Protein AF-A0A7S1HT86-F1 (afdb_monomer)

Radius of gyration: 17.84 Å; Cα contacts (8 Å, |Δi|>4): 226; chains: 1; bounding box: 46×30×59 Å

Secondary structure (DSSP, 8-state):
-HHHHHHHHT-TT----SS--TT-HHHHH-TT--BSEEEEES---SS--HHHHHHHHHHHHHHHGGGBPSSSS-EEEEEEEHHHHHHTTHHHHHHTTTEEEEEEEEPPHHHHPPPPSS--------SS-------TTS--PPEEEEEEEE-HHHHHHHHHHTTS---

pLDDT: mean 79.7, std 20.83, range [29.66, 97.69]

InterPro domains:
  IPR019446 25S rRNA (uridine-N(3))-methyltransferase BMT5-like [PF10354] (2-105)

Structure (mmCIF, N/CA/C/O backbone):
data_AF-A0A7S1HT86-F1
#
_entry.id   AF-A0A7S1HT86-F1
#
loop_
_atom_site.group_PDB
_atom_site.id
_atom_site.type_symbol
_atom_site.label_atom_id
_atom_site.label_alt_id
_atom_site.label_comp_id
_atom_site.label_asym_id
_atom_site.label_entity_id
_atom_site.label_seq_id
_atom_site.pdbx_PDB_ins_code
_atom_site.Cartn_x
_atom_site.Cartn_y
_atom_site.Cartn_z
_atom_site.occupancy
_atom_site.B_iso_or_equiv
_atom_site.auth_seq_id
_atom_site.auth_comp_id
_atom_site.auth_asym_id
_atom_site.auth_atom_id
_atom_site.pdbx_PDB_model_num
ATOM 1 N N . MET A 1 1 ? 11.639 0.228 19.599 1.00 56.59 1 MET A N 1
ATOM 2 C CA . MET A 1 1 ? 10.326 0.099 18.931 1.00 56.59 1 MET A CA 1
ATOM 3 C C . MET A 1 1 ? 9.201 0.200 19.956 1.00 56.59 1 MET A C 1
ATOM 5 O O . MET A 1 1 ? 8.261 0.937 19.702 1.00 56.59 1 MET A O 1
ATOM 9 N N . GLU A 1 2 ? 9.360 -0.415 21.133 1.00 63.16 2 GLU A N 1
ATOM 10 C CA . GLU A 1 2 ? 8.394 -0.391 22.250 1.00 63.16 2 GLU A CA 1
ATOM 11 C C . GLU A 1 2 ? 7.860 1.001 22.612 1.00 63.16 2 GLU A C 1
ATOM 13 O O . GLU A 1 2 ? 6.653 1.171 22.661 1.00 63.16 2 GLU A O 1
ATOM 18 N N . ALA A 1 3 ? 8.708 2.030 22.729 1.00 77.00 3 ALA A N 1
ATOM 19 C CA . ALA A 1 3 ? 8.241 3.368 23.124 1.00 77.00 3 ALA A CA 1
ATOM 20 C C . ALA A 1 3 ? 7.172 3.992 22.198 1.00 77.00 3 ALA A C 1
ATOM 22 O O . ALA A 1 3 ? 6.286 4.680 22.690 1.00 77.00 3 ALA A O 1
ATOM 23 N N . ASN A 1 4 ? 7.226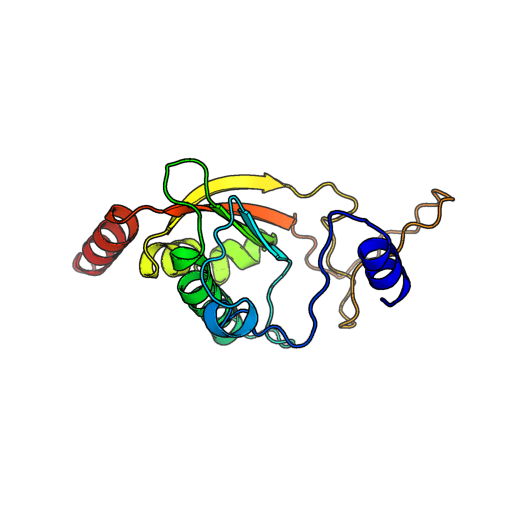 3.754 20.879 1.00 79.38 4 ASN A N 1
ATOM 24 C CA . ASN A 1 4 ? 6.220 4.301 19.954 1.00 79.38 4 ASN A CA 1
ATOM 25 C C . ASN A 1 4 ? 4.898 3.539 20.073 1.00 79.38 4 ASN A C 1
ATOM 27 O O . ASN A 1 4 ? 3.830 4.135 20.007 1.00 79.38 4 ASN A O 1
ATOM 31 N N . VAL A 1 5 ? 4.983 2.219 20.253 1.00 83.44 5 VAL A N 1
ATOM 32 C CA . VAL A 1 5 ? 3.812 1.362 20.448 1.00 83.44 5 VAL A CA 1
ATOM 33 C C . VAL A 1 5 ? 3.128 1.713 21.765 1.00 83.44 5 VAL A C 1
ATOM 35 O O . VAL A 1 5 ? 1.928 1.953 21.762 1.00 83.44 5 VAL A O 1
ATOM 38 N N . SER A 1 6 ? 3.888 1.847 22.855 1.00 86.94 6 SER A N 1
ATOM 39 C CA . SER A 1 6 ? 3.363 2.276 24.154 1.00 86.94 6 SER A CA 1
ATOM 40 C C . SER A 1 6 ? 2.742 3.670 24.089 1.00 86.94 6 SER A C 1
ATOM 42 O O . SER A 1 6 ? 1.662 3.874 24.630 1.00 86.94 6 SER A O 1
ATOM 44 N N . PHE A 1 7 ? 3.372 4.612 23.379 1.00 91.38 7 PHE A N 1
ATOM 45 C CA . PHE A 1 7 ? 2.799 5.940 23.157 1.00 91.38 7 PHE A CA 1
ATOM 46 C C . PHE A 1 7 ? 1.448 5.873 22.430 1.00 91.38 7 PHE A C 1
ATOM 48 O O . PHE A 1 7 ? 0.500 6.526 22.858 1.00 91.38 7 PHE A O 1
ATOM 55 N N . LEU A 1 8 ? 1.342 5.072 21.361 1.00 89.50 8 LEU A N 1
ATOM 56 C CA . LEU A 1 8 ? 0.089 4.891 20.621 1.00 89.50 8 LEU A CA 1
ATOM 57 C C . LEU A 1 8 ? -0.981 4.204 21.473 1.00 89.50 8 LEU A C 1
ATOM 59 O O . LEU A 1 8 ? -2.129 4.620 21.445 1.00 89.50 8 LEU A O 1
ATOM 63 N N . GLN A 1 9 ? -0.609 3.201 22.270 1.00 90.94 9 GLN A N 1
ATOM 64 C CA . GLN A 1 9 ? -1.526 2.512 23.185 1.00 90.94 9 GLN A CA 1
ATOM 65 C C . GLN A 1 9 ? -2.097 3.433 24.272 1.00 90.94 9 GLN A C 1
ATOM 67 O O . GLN A 1 9 ? -3.155 3.144 24.819 1.00 90.94 9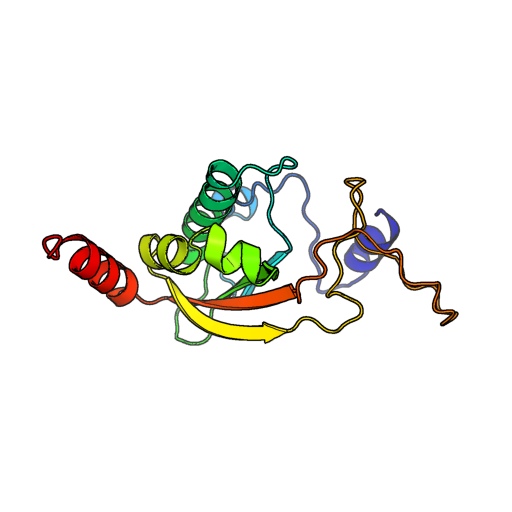 GLN A O 1
ATOM 72 N N . GLN A 1 10 ? -1.414 4.537 24.581 1.00 93.06 10 GLN A N 1
ATOM 73 C CA . GLN A 1 10 ? -1.893 5.557 25.514 1.00 93.06 10 GLN A CA 1
ATOM 74 C C . GLN A 1 10 ? -2.830 6.584 24.859 1.00 93.06 10 GLN A C 1
ATOM 76 O O . GLN A 1 10 ? -3.441 7.373 25.576 1.00 93.06 10 GLN A O 1
ATOM 81 N N . GLN A 1 11 ? -2.957 6.603 23.526 1.00 94.38 11 GLN A N 1
ATOM 82 C CA . GLN A 1 11 ? -3.863 7.524 22.837 1.00 94.38 11 GLN A CA 1
ATOM 83 C C . GLN A 1 11 ? -5.290 6.949 22.822 1.00 94.38 11 GLN A C 1
ATOM 85 O O . GLN A 1 11 ? -5.498 5.892 22.226 1.00 94.38 11 GLN A O 1
ATOM 90 N N . PRO A 1 12 ? -6.303 7.643 23.380 1.00 91.25 12 PRO A N 1
ATOM 91 C CA . PRO A 1 12 ? -7.671 7.116 23.476 1.00 91.25 12 PRO A CA 1
ATOM 92 C C . PRO A 1 12 ? -8.323 6.786 22.126 1.00 91.25 12 PRO A C 1
ATOM 94 O O . PRO A 1 12 ? -9.231 5.965 22.053 1.00 91.25 12 PRO A O 1
ATOM 97 N N . GLN A 1 13 ? -7.873 7.445 21.057 1.00 92.31 13 GLN A N 1
ATOM 98 C CA . GLN A 1 13 ? -8.408 7.297 19.702 1.00 92.31 13 GLN A CA 1
ATOM 99 C C . GLN A 1 13 ? -7.623 6.290 18.847 1.00 92.31 13 GLN A C 1
ATOM 101 O O . GLN A 1 13 ? -7.997 6.045 17.702 1.00 92.31 13 GLN A O 1
ATOM 106 N N . ALA A 1 14 ? -6.533 5.714 19.365 1.00 92.19 14 ALA A N 1
ATOM 107 C CA . ALA A 1 14 ? -5.704 4.779 18.617 1.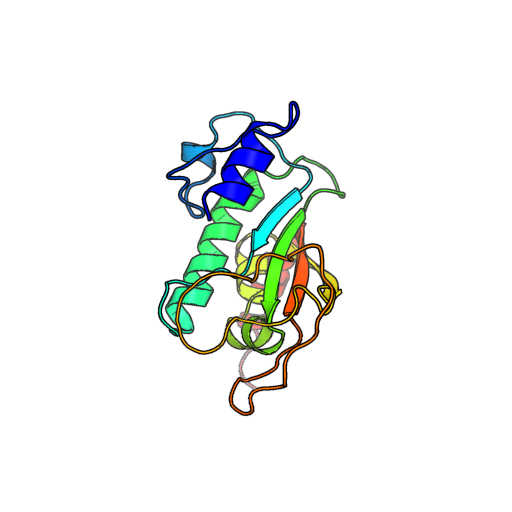00 92.19 14 ALA A CA 1
ATOM 108 C C . ALA A 1 14 ? -5.968 3.336 19.053 1.00 92.19 14 A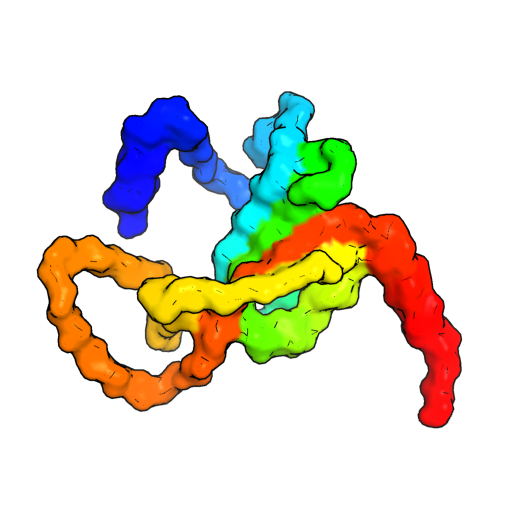LA A C 1
ATOM 110 O O . ALA A 1 14 ? -5.935 3.000 20.234 1.00 92.19 14 ALA A O 1
ATOM 111 N N . GLN A 1 15 ? -6.152 2.451 18.075 1.00 90.75 15 GLN A N 1
ATOM 112 C CA . GLN A 1 15 ? -6.169 1.011 18.305 1.00 90.75 15 GLN A CA 1
ATOM 113 C C . GLN A 1 15 ? -4.902 0.390 17.718 1.00 90.75 15 GLN A C 1
ATOM 115 O O . GLN A 1 15 ? -4.683 0.427 16.508 1.00 90.75 15 GLN A O 1
ATOM 120 N N . VAL A 1 16 ? -4.080 -0.224 18.570 1.00 91.44 16 VAL A N 1
ATOM 121 C CA . VAL A 1 16 ? -2.897 -0.970 18.127 1.00 91.44 16 VAL A CA 1
ATOM 122 C C . VAL A 1 16 ? -3.248 -2.447 17.988 1.00 91.44 16 VAL A C 1
ATOM 124 O O . VAL A 1 16 ? -3.731 -3.070 18.930 1.00 91.44 16 VAL A O 1
ATOM 127 N N . ARG A 1 17 ? -2.976 -3.017 16.810 1.00 90.44 17 ARG A N 1
ATOM 128 C CA . ARG A 1 17 ? -3.108 -4.452 16.532 1.00 90.44 17 ARG A CA 1
ATOM 129 C C . ARG A 1 17 ? -1.759 -5.031 16.112 1.00 90.44 17 ARG A C 1
ATOM 131 O O . ARG A 1 17 ? -0.979 -4.371 15.430 1.00 90.44 17 ARG A O 1
ATOM 138 N N . HIS A 1 18 ? -1.502 -6.276 16.500 1.00 91.44 18 HIS A N 1
ATOM 139 C CA . HIS A 1 18 ? -0.295 -7.023 16.141 1.00 91.44 18 HIS A CA 1
ATOM 140 C C . HIS A 1 18 ? -0.651 -8.238 15.280 1.00 91.44 18 HIS A C 1
ATOM 142 O O . HIS A 1 18 ? -1.804 -8.657 15.247 1.00 91.44 18 HIS A O 1
ATOM 148 N N . GLY A 1 19 ? 0.335 -8.788 14.562 1.00 90.44 19 GLY A N 1
ATOM 149 C CA . GLY A 1 19 ? 0.118 -9.953 13.693 1.00 90.44 19 GLY A CA 1
ATOM 150 C C . GLY A 1 19 ? -0.793 -9.677 12.491 1.00 90.44 19 GLY A C 1
ATOM 151 O O . GLY A 1 19 ? -1.363 -10.605 11.927 1.00 90.44 19 GLY A O 1
ATOM 152 N N . VAL A 1 20 ? -0.950 -8.409 12.099 1.00 91.81 20 VAL A N 1
ATOM 153 C CA . VAL A 1 20 ? -1.786 -8.017 10.961 1.00 91.81 20 VAL A CA 1
ATOM 154 C C . VAL A 1 20 ? -1.064 -8.352 9.660 1.00 91.81 20 VAL A C 1
ATOM 156 O O . VAL A 1 20 ? -0.028 -7.766 9.346 1.00 91.81 20 VAL A O 1
ATOM 159 N N . ASN A 1 21 ? -1.630 -9.275 8.884 1.00 93.31 21 ASN A N 1
ATOM 160 C CA . ASN A 1 21 ? -1.161 -9.540 7.532 1.00 93.31 21 ASN A CA 1
ATOM 161 C C . ASN A 1 21 ? -1.711 -8.479 6.563 1.00 93.31 21 ASN A C 1
ATOM 163 O O . ASN A 1 21 ? -2.907 -8.447 6.276 1.00 93.31 21 ASN A O 1
ATOM 167 N N . ALA A 1 22 ? -0.825 -7.635 6.029 1.00 94.00 22 ALA A N 1
ATOM 168 C CA . ALA A 1 22 ? -1.175 -6.557 5.103 1.00 94.00 22 ALA A CA 1
ATOM 169 C C . ALA A 1 22 ? -1.786 -7.048 3.774 1.00 94.00 22 ALA A C 1
ATOM 171 O O . ALA A 1 22 ? -2.464 -6.284 3.097 1.00 94.00 22 ALA A O 1
ATOM 172 N N . THR A 1 23 ? -1.590 -8.316 3.401 1.00 95.44 23 THR A N 1
ATOM 173 C CA . THR A 1 23 ? -2.212 -8.907 2.203 1.00 95.44 23 THR A CA 1
ATOM 174 C C . THR A 1 23 ? -3.558 -9.579 2.490 1.00 95.44 23 THR A C 1
ATOM 176 O O . THR A 1 23 ? -4.180 -10.121 1.579 1.00 95.44 23 THR A O 1
ATOM 179 N N . GLN A 1 24 ? -4.015 -9.563 3.749 1.00 94.44 24 GLN A N 1
ATOM 180 C CA . GLN A 1 24 ? -5.257 -10.190 4.216 1.00 94.44 24 GLN A CA 1
ATOM 181 C C . GLN A 1 24 ? -5.964 -9.321 5.278 1.00 94.44 24 GLN A C 1
ATOM 183 O O . GLN A 1 24 ? -6.493 -9.821 6.273 1.00 94.44 24 GLN A O 1
ATOM 188 N N . LEU A 1 25 ? -5.989 -8.002 5.072 1.00 92.81 25 LEU A N 1
ATOM 189 C CA . LEU A 1 25 ? -6.551 -7.013 5.998 1.00 92.81 25 LEU A CA 1
ATOM 190 C C . LEU A 1 25 ? -8.002 -7.307 6.386 1.00 92.81 25 LEU A C 1
ATOM 192 O O . LEU A 1 25 ? -8.361 -7.126 7.544 1.00 92.81 25 LEU A O 1
ATOM 196 N N . GLY A 1 26 ? -8.829 -7.796 5.455 1.00 89.06 26 GLY A N 1
ATOM 197 C CA . GLY A 1 26 ? -10.228 -8.127 5.748 1.00 89.06 26 GLY A CA 1
ATOM 198 C C . GLY A 1 26 ? -10.370 -9.173 6.861 1.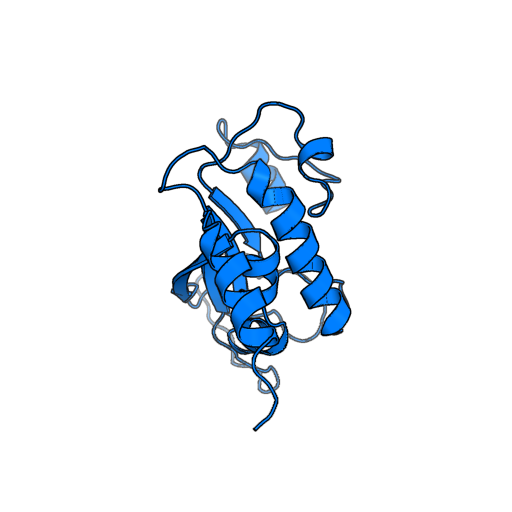00 89.06 26 GLY A C 1
ATOM 199 O O . GLY A 1 26 ? -11.203 -9.013 7.750 1.00 89.06 26 GLY A O 1
ATOM 200 N N . ALA A 1 27 ? -9.505 -10.193 6.861 1.00 87.19 27 ALA A N 1
ATOM 201 C CA . ALA A 1 27 ? -9.479 -11.219 7.902 1.00 87.19 27 ALA A CA 1
ATOM 202 C C . ALA A 1 27 ? -8.917 -10.683 9.231 1.00 87.19 27 ALA A C 1
ATOM 204 O O . ALA A 1 27 ? -9.385 -11.069 10.297 1.00 87.19 27 ALA A O 1
ATOM 205 N N . ALA A 1 28 ? -7.937 -9.775 9.174 1.00 85.50 28 ALA A N 1
ATOM 206 C CA . ALA A 1 28 ? -7.284 -9.221 10.362 1.00 85.50 28 ALA A CA 1
ATOM 207 C C . ALA A 1 28 ? -8.101 -8.124 11.076 1.00 85.50 28 ALA A C 1
ATOM 209 O O . ALA A 1 28 ? -7.979 -7.934 12.290 1.00 85.50 28 ALA A O 1
ATOM 210 N N . LEU A 1 29 ? -8.905 -7.363 10.329 1.00 85.94 29 LEU A N 1
ATOM 211 C CA . LEU A 1 29 ? -9.656 -6.220 10.853 1.00 85.94 29 LEU A CA 1
ATOM 212 C C . LEU A 1 29 ? -11.100 -6.580 11.217 1.00 85.94 29 LEU A C 1
ATOM 214 O O . LEU A 1 29 ? -11.618 -6.040 12.198 1.00 85.94 29 LEU A O 1
ATOM 218 N N . GLY A 1 30 ? -11.686 -7.551 10.510 1.00 74.75 30 GLY A N 1
ATOM 219 C CA . GLY A 1 30 ? -13.073 -7.977 10.671 1.00 74.75 30 GLY A CA 1
ATOM 220 C C . GLY A 1 30 ? -14.074 -7.030 9.981 1.00 74.75 30 GLY A C 1
ATOM 221 O O . GLY A 1 30 ? -13.782 -5.852 9.753 1.00 74.75 30 GLY A O 1
ATOM 222 N N . PRO A 1 31 ? -15.268 -7.521 9.605 1.00 68.69 31 PRO A N 1
ATOM 223 C CA . PRO A 1 31 ? -16.323 -6.680 9.039 1.00 68.69 31 PRO A CA 1
ATOM 224 C C . PRO A 1 31 ? -16.962 -5.755 10.102 1.00 68.69 31 PRO A C 1
ATOM 226 O O . PRO A 1 31 ? -16.989 -6.132 11.274 1.00 68.69 31 PRO A O 1
ATOM 229 N N . PRO A 1 32 ? -17.528 -4.579 9.735 1.00 61.56 32 PRO A N 1
ATOM 230 C CA . PRO A 1 32 ? -17.579 -3.924 8.425 1.00 61.56 32 PRO A CA 1
ATOM 231 C C . PRO A 1 32 ? -16.731 -2.635 8.397 1.00 61.56 32 PRO A C 1
ATOM 233 O O . PRO A 1 32 ? -17.216 -1.582 7.985 1.00 61.56 32 PRO A O 1
ATOM 236 N N . GLN A 1 33 ? -15.476 -2.682 8.852 1.00 80.75 33 GLN A N 1
ATOM 237 C CA . GLN A 1 33 ? -14.664 -1.463 8.919 1.00 80.75 33 GLN A CA 1
ATOM 238 C C . GLN A 1 33 ? -14.458 -0.850 7.526 1.00 80.75 33 GLN A C 1
ATOM 240 O O . GLN A 1 33 ? -14.255 -1.553 6.526 1.00 80.75 33 GLN A O 1
ATOM 245 N N . ARG A 1 34 ? -14.581 0.474 7.467 1.00 91.75 34 ARG A N 1
ATOM 246 C CA . ARG A 1 34 ? -14.290 1.294 6.297 1.00 91.75 34 ARG A CA 1
ATOM 247 C C . ARG A 1 34 ? -13.346 2.401 6.718 1.00 91.75 34 ARG A C 1
ATOM 249 O O . ARG A 1 34 ? -13.503 2.949 7.805 1.00 91.75 34 ARG A O 1
ATOM 256 N N . PHE A 1 35 ? -12.381 2.693 5.861 1.00 94.12 35 PHE A N 1
ATOM 257 C CA . PHE A 1 35 ? -11.340 3.670 6.139 1.00 94.12 35 PHE A CA 1
ATOM 258 C C . PHE A 1 35 ? -11.360 4.772 5.095 1.00 94.12 35 PHE A C 1
ATOM 260 O O . PHE A 1 35 ? -11.444 4.492 3.896 1.00 94.12 35 PHE A O 1
ATOM 267 N N . ASP A 1 36 ? -11.231 6.011 5.555 1.00 95.44 36 ASP A N 1
ATOM 268 C CA . ASP A 1 36 ? -10.951 7.145 4.679 1.00 95.44 36 ASP A CA 1
ATOM 269 C C . ASP A 1 36 ? -9.543 7.013 4.100 1.00 95.44 36 ASP A C 1
ATOM 271 O O . ASP A 1 36 ? -9.330 7.226 2.911 1.00 95.44 36 ASP A O 1
ATOM 275 N N . GLU A 1 37 ? -8.579 6.574 4.912 1.00 95.88 37 GLU A N 1
ATOM 276 C CA . GLU A 1 37 ? -7.209 6.365 4.457 1.00 95.88 37 GLU A CA 1
ATOM 277 C C . GLU A 1 37 ? -6.584 5.094 5.018 1.00 95.88 37 GLU A C 1
ATOM 279 O O . GLU A 1 37 ? -6.735 4.762 6.194 1.00 95.88 37 GLU A O 1
ATOM 284 N N . ILE A 1 38 ? -5.828 4.396 4.170 1.00 96.00 38 ILE A N 1
ATOM 285 C CA . ILE A 1 38 ? -5.045 3.218 4.551 1.00 96.00 38 ILE A CA 1
ATOM 286 C C . ILE A 1 38 ? -3.602 3.446 4.113 1.00 96.00 38 ILE A C 1
ATOM 288 O O . ILE A 1 38 ? -3.318 3.497 2.920 1.00 96.00 38 ILE A O 1
ATOM 292 N N . HIS A 1 39 ? -2.684 3.564 5.072 1.00 96.25 39 HIS A N 1
ATOM 293 C CA . HIS A 1 39 ? -1.276 3.880 4.817 1.00 96.25 39 HIS A CA 1
ATOM 294 C C . HIS A 1 39 ? -0.389 2.636 4.941 1.00 96.25 39 HIS A C 1
ATOM 296 O O . HIS A 1 39 ? -0.411 1.964 5.972 1.00 96.25 39 HIS A O 1
ATOM 302 N N . PHE A 1 40 ? 0.439 2.354 3.930 1.00 95.75 40 PHE A N 1
ATOM 303 C CA . PHE A 1 40 ? 1.479 1.322 3.985 1.00 95.75 40 PHE A CA 1
ATOM 304 C C . PHE A 1 40 ? 2.866 1.943 3.850 1.00 95.75 40 PHE A C 1
ATOM 306 O O . PHE A 1 40 ? 3.290 2.382 2.778 1.00 95.75 40 PHE A O 1
ATOM 313 N N . MET A 1 41 ? 3.572 1.995 4.976 1.00 92.06 41 MET A N 1
ATOM 314 C CA . MET A 1 41 ? 4.838 2.709 5.084 1.00 92.06 41 MET A CA 1
ATOM 315 C C . MET A 1 41 ? 6.014 1.808 4.707 1.00 92.06 41 MET A C 1
ATOM 317 O O . MET A 1 41 ? 6.283 0.827 5.398 1.00 92.06 41 MET A O 1
ATOM 321 N N . HIS A 1 42 ? 6.729 2.169 3.639 1.00 89.44 42 HIS A N 1
ATOM 322 C CA . HIS A 1 42 ? 7.969 1.527 3.180 1.00 89.44 42 HIS A CA 1
ATOM 323 C C . HIS A 1 42 ? 7.882 -0.005 3.067 1.00 89.44 42 HIS A C 1
ATOM 325 O O . HIS A 1 42 ? 8.699 -0.719 3.658 1.00 89.44 42 HIS A O 1
ATOM 331 N N . PRO A 1 43 ? 6.892 -0.530 2.324 1.00 91.81 43 PRO A N 1
ATOM 332 C CA . PRO A 1 43 ? 6.674 -1.964 2.227 1.00 91.81 43 PRO A CA 1
ATOM 333 C C . PRO A 1 43 ? 7.854 -2.668 1.562 1.00 91.81 43 PRO A C 1
ATOM 335 O O . PRO A 1 43 ? 8.305 -2.277 0.490 1.00 91.81 43 PRO A O 1
ATOM 338 N N . HIS A 1 44 ? 8.343 -3.740 2.179 1.00 88.19 44 HIS A N 1
ATOM 339 C CA . HIS A 1 44 ? 9.358 -4.604 1.587 1.00 88.19 44 HIS A CA 1
ATOM 340 C C . HIS A 1 44 ? 9.299 -6.010 2.185 1.00 88.19 44 HIS A C 1
ATOM 342 O O . HIS A 1 44 ? 8.915 -6.203 3.338 1.00 88.19 44 HIS A O 1
ATOM 348 N N . THR A 1 45 ? 9.794 -6.999 1.451 1.00 87.00 45 THR A N 1
ATOM 349 C CA . THR A 1 45 ? 9.877 -8.397 1.912 1.00 87.00 45 THR A CA 1
ATOM 350 C C . THR A 1 45 ? 11.102 -8.695 2.788 1.00 87.00 45 THR A C 1
ATOM 352 O O . THR A 1 45 ? 11.357 -9.842 3.141 1.00 87.00 45 THR A O 1
ATOM 355 N N . GLY A 1 46 ? 11.880 -7.668 3.149 1.00 80.75 46 GLY A N 1
ATOM 356 C CA . GLY A 1 46 ? 13.094 -7.790 3.967 1.00 80.75 46 GLY A CA 1
ATOM 357 C C . GLY A 1 46 ? 14.346 -8.148 3.164 1.00 80.75 46 GLY A C 1
ATOM 358 O O . GLY A 1 46 ? 15.447 -8.137 3.707 1.00 80.75 46 GLY A O 1
ATOM 359 N N . ARG A 1 47 ? 14.194 -8.418 1.863 1.00 79.25 47 ARG A N 1
ATOM 360 C CA . ARG A 1 47 ? 15.280 -8.537 0.885 1.00 79.25 47 ARG A CA 1
ATOM 361 C C . ARG A 1 47 ? 14.981 -7.611 -0.288 1.00 79.25 47 ARG A C 1
ATOM 363 O O . ARG A 1 47 ? 13.815 -7.347 -0.599 1.00 79.25 47 ARG A O 1
ATOM 370 N N . GLU A 1 48 ? 16.022 -7.103 -0.936 1.00 77.00 48 GLU A N 1
ATOM 371 C CA . GLU A 1 48 ? 15.844 -6.336 -2.165 1.00 77.00 48 GLU A CA 1
ATOM 372 C C . GLU A 1 48 ? 15.579 -7.297 -3.329 1.00 77.00 48 GLU A C 1
ATOM 374 O O . GLU A 1 48 ? 16.489 -7.781 -3.991 1.00 77.00 48 GLU A O 1
ATOM 379 N N . ASP A 1 49 ? 14.299 -7.612 -3.530 1.00 87.62 49 ASP A N 1
ATOM 380 C CA . ASP A 1 49 ? 13.790 -8.388 -4.657 1.00 87.62 49 ASP A CA 1
ATOM 381 C C . ASP A 1 49 ? 12.635 -7.606 -5.283 1.00 87.62 49 ASP A C 1
ATOM 383 O O . ASP A 1 49 ? 11.559 -7.454 -4.698 1.00 87.62 49 ASP A O 1
ATOM 387 N N . LEU A 1 50 ? 12.888 -7.082 -6.481 1.00 87.75 50 LEU A N 1
ATOM 388 C CA . LEU A 1 50 ? 11.962 -6.218 -7.203 1.00 87.75 50 LEU A CA 1
ATOM 389 C C . LEU A 1 50 ? 10.613 -6.900 -7.455 1.00 87.75 50 LEU A C 1
ATOM 391 O O . LEU A 1 50 ? 9.572 -6.275 -7.270 1.00 87.75 50 LEU A O 1
ATOM 395 N N . ARG A 1 51 ? 10.616 -8.188 -7.819 1.00 89.81 51 ARG A N 1
ATOM 396 C CA . ARG A 1 51 ? 9.382 -8.921 -8.130 1.00 89.81 51 ARG A CA 1
ATOM 397 C C . ARG A 1 51 ? 8.573 -9.178 -6.869 1.00 89.81 51 ARG A C 1
ATOM 399 O O . ARG A 1 51 ? 7.366 -8.960 -6.863 1.00 89.81 51 ARG A O 1
ATOM 406 N N . ARG A 1 52 ? 9.232 -9.605 -5.789 1.00 92.31 52 ARG A N 1
ATOM 407 C CA . ARG A 1 52 ? 8.554 -9.877 -4.512 1.00 92.31 52 ARG A CA 1
ATOM 408 C C . ARG A 1 52 ? 8.007 -8.609 -3.869 1.00 92.31 52 ARG A C 1
ATOM 410 O O . ARG A 1 52 ? 6.906 -8.635 -3.331 1.00 92.31 52 ARG A O 1
ATOM 417 N N . ASN A 1 53 ? 8.750 -7.507 -3.934 1.00 92.56 53 ASN A N 1
ATOM 418 C CA . ASN A 1 53 ? 8.310 -6.234 -3.371 1.00 92.56 53 ASN A CA 1
ATOM 419 C C . ASN A 1 53 ? 7.147 -5.634 -4.179 1.00 92.56 53 ASN A C 1
ATOM 421 O O . ASN A 1 53 ? 6.167 -5.198 -3.580 1.00 92.56 53 ASN A O 1
ATOM 425 N N . ALA A 1 54 ? 7.187 -5.707 -5.514 1.00 93.62 54 ALA A N 1
ATOM 426 C CA . ALA A 1 54 ? 6.052 -5.324 -6.356 1.00 93.62 54 ALA A CA 1
ATOM 427 C C . ALA A 1 54 ? 4.806 -6.182 -6.065 1.00 93.62 54 ALA A C 1
ATOM 429 O O . ALA A 1 54 ? 3.721 -5.645 -5.846 1.00 93.62 54 ALA A O 1
ATOM 430 N N . ALA A 1 55 ? 4.968 -7.508 -5.970 1.00 95.50 55 ALA A N 1
ATOM 431 C CA . ALA A 1 55 ? 3.876 -8.424 -5.637 1.00 95.50 55 ALA A CA 1
ATOM 432 C C . ALA A 1 55 ? 3.283 -8.150 -4.244 1.00 95.50 55 ALA A C 1
ATOM 434 O O . ALA A 1 55 ? 2.064 -8.164 -4.085 1.00 95.50 55 ALA A O 1
ATOM 435 N N . LEU A 1 56 ? 4.119 -7.849 -3.242 1.00 96.25 56 LEU A N 1
ATOM 436 C CA . LEU A 1 56 ? 3.662 -7.452 -1.907 1.00 96.25 56 LEU A CA 1
ATOM 437 C C . LEU A 1 56 ? 2.728 -6.238 -1.980 1.00 96.25 56 LEU A C 1
ATOM 439 O O . LEU A 1 56 ? 1.657 -6.256 -1.375 1.00 96.25 56 LEU A O 1
ATOM 443 N N . VAL A 1 57 ? 3.112 -5.202 -2.731 1.00 97.00 57 VAL A N 1
ATOM 444 C CA . VAL A 1 57 ? 2.290 -3.994 -2.871 1.00 97.00 57 VAL A CA 1
ATOM 445 C C . VAL A 1 57 ? 1.009 -4.278 -3.661 1.00 97.00 57 VAL A C 1
ATOM 447 O O . VAL A 1 57 ? -0.056 -3.812 -3.265 1.00 97.00 57 VAL A O 1
ATOM 450 N N . ALA A 1 58 ? 1.069 -5.101 -4.710 1.00 97.00 58 ALA A N 1
ATOM 451 C CA . ALA A 1 58 ? -0.115 -5.517 -5.464 1.00 97.00 58 ALA A CA 1
ATOM 452 C C . ALA A 1 58 ? -1.140 -6.255 -4.587 1.00 97.00 58 ALA A C 1
ATOM 454 O O . ALA A 1 58 ? -2.324 -5.923 -4.594 1.00 97.00 58 ALA A O 1
ATOM 455 N N . HIS A 1 59 ? -0.688 -7.221 -3.783 1.00 97.19 59 HIS A N 1
ATOM 456 C CA . HIS A 1 59 ? -1.559 -7.946 -2.857 1.00 97.19 59 HIS A CA 1
ATOM 457 C C . HIS A 1 59 ? -2.092 -7.057 -1.731 1.00 97.19 59 HIS A C 1
ATOM 459 O O . HIS A 1 59 ? -3.231 -7.228 -1.298 1.00 97.19 59 HIS A O 1
ATOM 465 N N . PHE A 1 60 ? -1.299 -6.091 -1.267 1.00 97.62 60 PHE A N 1
ATOM 466 C CA . PHE A 1 60 ? -1.785 -5.081 -0.338 1.00 97.62 60 PHE A CA 1
ATOM 467 C C . PHE A 1 60 ? -2.898 -4.228 -0.966 1.00 97.62 60 PHE A C 1
ATOM 469 O O . PHE A 1 60 ? -3.944 -4.070 -0.341 1.00 97.62 60 PHE A O 1
ATOM 476 N N . PHE A 1 61 ? -2.742 -3.745 -2.206 1.00 97.69 61 PHE A N 1
ATOM 477 C CA . PHE A 1 61 ? -3.805 -3.010 -2.901 1.00 97.69 61 PHE A CA 1
ATOM 478 C C . PHE A 1 61 ? -5.085 -3.838 -3.031 1.00 97.69 61 PHE A C 1
ATOM 480 O O . PHE A 1 61 ? -6.157 -3.338 -2.686 1.00 97.69 61 PHE A O 1
ATOM 487 N N . ALA A 1 62 ? -4.971 -5.106 -3.439 1.00 96.44 62 ALA A N 1
ATOM 488 C CA . ALA A 1 62 ? -6.099 -6.036 -3.515 1.00 96.44 62 ALA A CA 1
ATOM 489 C C . ALA A 1 62 ? -6.828 -6.167 -2.170 1.00 96.44 62 ALA A C 1
ATOM 491 O O . ALA A 1 62 ? -8.056 -6.189 -2.105 1.00 96.44 62 ALA A O 1
ATOM 492 N N . SER A 1 63 ? -6.062 -6.229 -1.078 1.00 95.94 63 SER A N 1
ATOM 493 C CA . SER A 1 63 ? -6.605 -6.362 0.267 1.00 95.94 63 SER A CA 1
ATOM 494 C C . SER A 1 63 ? -7.179 -5.060 0.835 1.00 95.94 63 SER A C 1
ATOM 496 O O . SER A 1 63 ? -8.081 -5.124 1.671 1.00 95.94 63 SER A O 1
ATOM 498 N N . ALA A 1 64 ? -6.639 -3.901 0.456 1.00 95.62 64 ALA A N 1
ATOM 499 C CA . ALA A 1 64 ? -6.997 -2.598 1.013 1.00 95.62 64 ALA A CA 1
ATOM 500 C C . ALA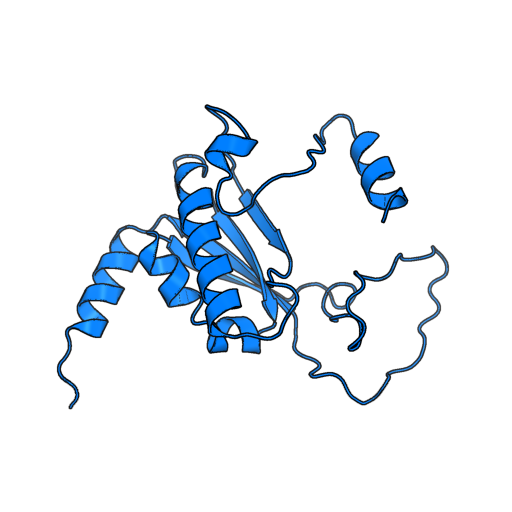 A 1 64 ? -8.155 -1.935 0.256 1.00 95.62 64 ALA A C 1
ATOM 502 O O . ALA A 1 64 ? -9.030 -1.337 0.882 1.00 95.62 64 ALA A O 1
ATOM 503 N N . ALA A 1 65 ? -8.207 -2.069 -1.075 1.00 94.56 65 ALA A N 1
ATOM 504 C CA . ALA A 1 65 ? -9.211 -1.405 -1.907 1.00 94.56 65 ALA A CA 1
ATOM 505 C C . ALA A 1 65 ? -10.664 -1.670 -1.452 1.00 94.56 65 ALA A C 1
ATOM 507 O O . ALA A 1 65 ? -11.419 -0.696 -1.348 1.00 94.56 65 ALA A O 1
ATOM 508 N N . PRO A 1 66 ? -11.075 -2.908 -1.093 1.00 92.69 66 PRO A N 1
ATOM 509 C CA . PRO A 1 66 ? -12.433 -3.187 -0.613 1.00 92.69 66 PRO A CA 1
ATOM 510 C C . PRO A 1 66 ? -12.770 -2.529 0.733 1.00 92.69 66 PRO A C 1
ATOM 512 O O . PRO A 1 66 ? -13.947 -2.319 1.031 1.00 92.69 66 PRO A O 1
ATOM 515 N N . LEU A 1 67 ? -11.753 -2.193 1.532 1.00 93.88 67 LEU A N 1
ATOM 516 C CA . LEU A 1 67 ? -11.894 -1.597 2.862 1.00 93.88 67 LEU A CA 1
ATOM 517 C C . LEU A 1 67 ? -11.953 -0.066 2.833 1.00 93.88 67 LEU A C 1
ATOM 519 O O . LEU A 1 67 ? -12.248 0.546 3.856 1.00 93.88 67 LEU A O 1
ATOM 523 N N . LEU A 1 68 ? -11.709 0.566 1.684 1.00 94.44 68 LEU A N 1
ATOM 524 C CA . LEU A 1 68 ? -11.926 2.003 1.540 1.00 94.44 68 LEU A CA 1
ATOM 525 C C . LEU A 1 68 ? -13.406 2.361 1.704 1.00 94.44 68 LEU A C 1
ATOM 527 O O . LEU A 1 68 ? -14.288 1.660 1.189 1.00 94.44 68 LEU A O 1
ATOM 531 N N . ALA A 1 69 ? -13.665 3.470 2.395 1.00 93.69 69 ALA A N 1
ATOM 532 C CA . ALA A 1 69 ? -14.987 4.071 2.468 1.00 93.69 69 ALA A CA 1
ATOM 533 C C . ALA A 1 69 ? -15.534 4.366 1.056 1.00 93.69 69 ALA A C 1
ATOM 535 O O . ALA A 1 69 ? -14.767 4.682 0.140 1.00 93.69 69 ALA A O 1
ATOM 536 N N . PRO A 1 70 ? -16.852 4.215 0.835 1.00 87.75 70 PRO A N 1
ATOM 537 C CA . PRO A 1 70 ? -17.462 4.598 -0.432 1.00 87.75 70 PRO A CA 1
ATOM 538 C C . PRO A 1 70 ? -17.373 6.121 -0.629 1.00 87.75 70 PRO A C 1
ATOM 540 O O . PRO A 1 70 ? -17.466 6.880 0.330 1.00 87.75 70 PRO A O 1
ATOM 543 N N . GLY A 1 71 ? -17.232 6.567 -1.880 1.00 80.12 71 GLY A N 1
ATOM 544 C CA . GLY A 1 71 ? -17.117 7.987 -2.234 1.00 80.12 71 GLY A CA 1
ATOM 545 C C . GLY A 1 71 ? -15.736 8.373 -2.774 1.00 80.12 71 GLY A C 1
ATOM 546 O O . GLY A 1 71 ? -14.847 7.536 -2.907 1.00 80.12 71 GLY A O 1
ATOM 547 N N . GLY A 1 72 ? -15.573 9.648 -3.143 1.00 77.31 72 GLY A N 1
ATOM 548 C CA . GLY A 1 72 ? -14.388 10.139 -3.864 1.00 77.31 72 GLY A CA 1
ATOM 549 C C . GLY A 1 72 ? -13.179 10.518 -2.998 1.00 77.31 72 GLY A C 1
ATOM 550 O O . GLY A 1 72 ? -12.110 10.758 -3.548 1.00 77.31 72 GLY A O 1
ATOM 551 N N . GLY A 1 73 ? -13.331 10.588 -1.670 1.00 87.69 73 GLY A N 1
ATOM 552 C CA . GLY A 1 73 ? -12.274 11.065 -0.765 1.00 87.69 73 GLY A CA 1
ATOM 553 C C . GLY A 1 73 ? -11.320 9.984 -0.251 1.00 87.69 73 GLY A C 1
ATOM 554 O O . GLY A 1 73 ? -10.200 10.301 0.161 1.00 87.69 73 GLY A O 1
ATOM 555 N N . ALA A 1 74 ? -11.743 8.717 -0.287 1.00 95.81 74 ALA A N 1
ATOM 556 C CA . ALA A 1 74 ? -10.990 7.634 0.325 1.00 95.81 74 ALA A CA 1
ATOM 557 C C . ALA A 1 74 ? -9.765 7.227 -0.510 1.00 95.81 74 ALA A C 1
ATOM 559 O O . ALA A 1 74 ? -9.809 7.224 -1.749 1.00 95.81 74 ALA A O 1
ATOM 560 N N . ALA A 1 75 ? -8.671 6.860 0.158 1.00 97.31 75 ALA A N 1
ATOM 561 C CA . ALA A 1 75 ? -7.428 6.515 -0.518 1.00 97.31 75 ALA A CA 1
ATOM 562 C C . ALA A 1 75 ? -6.580 5.452 0.186 1.00 97.31 75 ALA A C 1
ATOM 564 O O . ALA A 1 75 ? -6.501 5.364 1.409 1.00 97.31 75 ALA A O 1
ATOM 565 N N . VAL A 1 76 ? -5.859 4.682 -0.622 1.00 97.44 76 VAL A N 1
ATOM 566 C CA . VAL A 1 76 ? -4.688 3.932 -0.176 1.00 97.44 76 VAL A CA 1
ATOM 567 C C . VAL A 1 76 ? -3.459 4.811 -0.387 1.00 97.44 76 VAL A C 1
ATOM 569 O O . VAL A 1 76 ? -3.272 5.363 -1.468 1.00 97.44 76 VAL A O 1
ATOM 572 N N . VAL A 1 77 ? -2.610 4.930 0.627 1.00 97.50 77 VAL A N 1
ATOM 573 C CA . VAL A 1 77 ? -1.364 5.697 0.577 1.00 97.50 77 VAL A CA 1
ATOM 574 C C . VAL A 1 77 ? -0.188 4.748 0.754 1.00 97.50 77 VAL A C 1
ATOM 576 O O . VAL A 1 77 ? -0.168 3.941 1.682 1.00 97.50 77 VAL A O 1
ATOM 579 N N . VAL A 1 78 ? 0.806 4.827 -0.126 1.00 96.62 78 VAL A N 1
ATOM 580 C CA . VAL A 1 78 ? 2.019 4.003 -0.032 1.00 96.62 78 VAL A CA 1
ATOM 581 C C . VAL A 1 78 ? 3.237 4.911 0.049 1.00 96.62 78 VAL A C 1
ATOM 583 O O . VAL A 1 78 ? 3.435 5.758 -0.821 1.00 96.62 78 VAL A O 1
ATOM 586 N N . ALA A 1 79 ? 4.060 4.735 1.085 1.00 93.75 79 ALA A N 1
ATOM 587 C CA . ALA A 1 79 ? 5.297 5.494 1.238 1.00 93.75 79 ALA A CA 1
ATOM 588 C C . ALA A 1 79 ? 6.471 4.748 0.598 1.00 93.75 79 ALA A C 1
ATOM 590 O O . ALA A 1 79 ? 6.848 3.671 1.066 1.00 93.75 79 ALA A O 1
ATOM 591 N N . LEU A 1 80 ? 7.076 5.317 -0.442 1.00 90.88 80 LEU A N 1
ATOM 592 C CA . LEU A 1 80 ? 8.174 4.702 -1.197 1.00 90.88 80 LEU A CA 1
ATOM 593 C C . LEU A 1 80 ? 9.225 5.737 -1.579 1.00 90.88 80 LEU A C 1
ATOM 595 O O . LEU A 1 80 ? 8.933 6.930 -1.654 1.00 90.88 80 LEU A O 1
ATOM 599 N N . LEU A 1 81 ? 10.441 5.276 -1.860 1.00 88.50 81 LEU A N 1
ATOM 600 C CA . LEU A 1 81 ? 11.402 6.086 -2.603 1.00 88.50 81 LEU A CA 1
ATOM 601 C C . LEU A 1 81 ? 10.925 6.255 -4.051 1.00 88.50 81 LEU A C 1
ATOM 603 O O . LEU A 1 81 ? 10.278 5.361 -4.604 1.00 88.50 81 LEU A O 1
ATOM 607 N N . LYS A 1 82 ? 11.273 7.383 -4.678 1.00 85.56 82 LYS A N 1
ATOM 608 C CA . LYS A 1 82 ? 10.890 7.655 -6.071 1.00 85.56 82 LYS A CA 1
ATOM 609 C C . LYS A 1 82 ? 11.312 6.542 -7.038 1.00 85.56 82 LYS A C 1
ATOM 611 O O . LYS A 1 82 ? 10.523 6.122 -7.878 1.00 85.56 82 LYS A O 1
ATOM 616 N N . ASP A 1 83 ? 12.526 6.024 -6.885 1.00 86.62 83 ASP A N 1
ATOM 617 C CA . ASP A 1 83 ? 13.044 4.944 -7.726 1.00 86.62 83 ASP A CA 1
ATOM 618 C C . ASP A 1 83 ? 12.288 3.623 -7.507 1.00 86.62 83 ASP A C 1
ATOM 620 O O . ASP A 1 83 ? 12.047 2.887 -8.458 1.00 86.62 83 ASP A O 1
ATOM 624 N N . GLN A 1 84 ? 11.873 3.321 -6.274 1.00 90.19 84 GLN A N 1
ATOM 625 C CA . GLN A 1 84 ? 11.069 2.137 -5.960 1.00 90.19 84 GLN A CA 1
ATOM 626 C C . GLN A 1 84 ? 9.691 2.211 -6.610 1.00 90.19 84 GLN A C 1
ATOM 628 O O . GLN A 1 84 ? 9.225 1.214 -7.153 1.00 90.19 84 GLN A O 1
ATOM 633 N N . TYR A 1 85 ? 9.060 3.386 -6.585 1.00 92.25 85 TYR A N 1
ATOM 634 C CA . TYR A 1 85 ? 7.765 3.604 -7.222 1.00 92.25 85 TYR A CA 1
ATOM 635 C C . TYR A 1 85 ? 7.793 3.251 -8.718 1.00 92.25 85 TYR A C 1
ATOM 637 O O . TYR A 1 85 ? 6.929 2.520 -9.204 1.00 92.25 85 TYR A O 1
ATOM 645 N N . GLU A 1 86 ? 8.825 3.718 -9.423 1.00 90.88 86 GLU A N 1
ATOM 646 C CA . GLU A 1 86 ? 9.020 3.460 -10.851 1.00 90.88 86 GLU A CA 1
ATOM 647 C C . GLU A 1 86 ? 9.425 1.998 -11.101 1.00 90.88 86 GLU A C 1
ATOM 649 O O . GLU A 1 86 ? 8.771 1.275 -11.854 1.00 90.88 86 GLU A O 1
ATOM 654 N N . ARG A 1 87 ? 10.465 1.512 -10.411 1.00 91.19 87 ARG A N 1
ATOM 655 C CA . ARG A 1 87 ? 11.025 0.163 -10.610 1.00 91.19 87 ARG A CA 1
ATOM 656 C C . ARG A 1 87 ? 10.036 -0.949 -10.275 1.00 91.19 87 ARG A C 1
ATOM 658 O O . ARG A 1 87 ? 10.072 -2.005 -10.902 1.00 91.19 87 ARG A O 1
ATOM 665 N N . TRP A 1 88 ? 9.185 -0.752 -9.270 1.00 93.75 88 TRP A N 1
ATOM 666 C CA . TRP A 1 88 ? 8.205 -1.757 -8.848 1.00 93.75 88 TRP A CA 1
ATOM 667 C C . TRP A 1 88 ? 6.890 -1.655 -9.617 1.00 93.75 88 TRP A C 1
ATOM 669 O O . TRP A 1 88 ? 5.987 -2.444 -9.342 1.00 93.75 88 TRP A O 1
ATOM 679 N N . ARG A 1 89 ? 6.784 -0.727 -10.582 1.00 94.56 89 ARG A N 1
ATOM 680 C CA . ARG A 1 89 ? 5.602 -0.580 -11.440 1.00 94.56 89 ARG A CA 1
ATOM 681 C C . ARG A 1 89 ? 4.326 -0.381 -10.620 1.00 94.56 89 ARG A C 1
ATOM 683 O O . ARG A 1 89 ? 3.301 -1.031 -10.829 1.00 94.56 89 ARG A O 1
ATOM 690 N N . ILE A 1 90 ? 4.422 0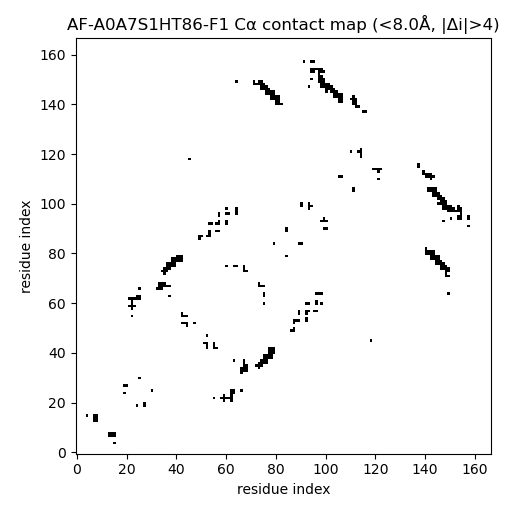.480 -9.604 1.00 95.75 90 ILE A N 1
ATOM 691 C CA . ILE A 1 90 ? 3.331 0.731 -8.657 1.00 95.75 90 ILE A CA 1
ATOM 692 C C . ILE A 1 90 ? 2.051 1.232 -9.345 1.00 95.75 90 ILE A C 1
ATOM 694 O O . ILE A 1 90 ? 0.985 0.752 -8.949 1.00 95.75 90 ILE A O 1
ATOM 698 N N . PRO A 1 91 ? 2.096 2.125 -10.360 1.00 95.69 91 PRO A N 1
ATOM 699 C CA . PRO A 1 91 ? 0.899 2.503 -11.113 1.00 95.69 91 PRO A CA 1
ATOM 700 C C . PRO A 1 91 ? 0.146 1.298 -11.672 1.00 95.69 91 PRO A C 1
ATOM 702 O O . PRO A 1 91 ? -1.070 1.211 -11.524 1.00 95.69 91 PRO A O 1
ATOM 705 N N . GLU A 1 92 ? 0.860 0.340 -12.263 1.00 95.12 92 GLU A N 1
ATOM 706 C CA . GLU A 1 92 ? 0.246 -0.850 -12.839 1.00 95.12 92 GLU A CA 1
ATOM 707 C C . GLU A 1 92 ? -0.295 -1.784 -11.757 1.00 95.12 92 GLU A C 1
ATOM 709 O O . GLU A 1 92 ? -1.396 -2.311 -11.903 1.00 95.12 92 GLU A O 1
ATOM 714 N N . MET A 1 93 ? 0.424 -1.950 -10.640 1.00 96.06 93 MET A N 1
ATOM 715 C CA . MET A 1 93 ? -0.065 -2.747 -9.509 1.00 96.06 93 MET A CA 1
ATOM 716 C C . MET A 1 93 ? -1.344 -2.148 -8.901 1.00 96.06 93 MET A C 1
ATOM 718 O O . MET A 1 93 ? -2.238 -2.893 -8.499 1.00 96.06 93 MET A O 1
ATOM 722 N N . ALA A 1 94 ? -1.452 -0.818 -8.846 1.00 96.88 94 ALA A N 1
ATOM 723 C CA . ALA A 1 94 ? -2.654 -0.120 -8.394 1.00 96.88 94 ALA A CA 1
ATOM 724 C C . ALA A 1 94 ? -3.808 -0.275 -9.399 1.00 96.88 94 ALA A C 1
ATOM 726 O O . ALA A 1 94 ? -4.915 -0.656 -9.013 1.00 96.88 94 ALA A O 1
ATOM 727 N N . ALA A 1 95 ? -3.544 -0.056 -10.691 1.00 96.12 95 ALA A N 1
ATOM 728 C CA . ALA A 1 95 ? -4.544 -0.159 -11.753 1.00 96.12 95 ALA A CA 1
ATOM 729 C C . ALA A 1 95 ? -5.147 -1.569 -11.848 1.00 96.12 95 ALA A C 1
ATOM 731 O O . ALA A 1 95 ? -6.366 -1.704 -11.955 1.00 96.12 95 ALA A O 1
ATOM 732 N N . LEU A 1 96 ? -4.328 -2.615 -11.677 1.00 94.19 96 LEU A N 1
ATOM 733 C CA . LEU A 1 96 ? -4.784 -4.009 -11.580 1.00 94.19 96 LEU A CA 1
ATOM 734 C C . LEU A 1 96 ? -5.733 -4.282 -10.397 1.00 94.19 96 LEU A C 1
ATOM 736 O O . LEU A 1 96 ? -6.362 -5.333 -10.330 1.00 94.19 96 LEU A O 1
ATOM 740 N N . ASN A 1 97 ? -5.856 -3.347 -9.462 1.00 94.94 97 ASN A N 1
ATOM 741 C CA . ASN A 1 97 ? -6.749 -3.439 -8.311 1.00 94.94 97 ASN A CA 1
ATOM 742 C C . ASN A 1 97 ? -7.814 -2.330 -8.316 1.00 94.94 97 ASN A C 1
ATOM 744 O O . ASN A 1 97 ? -8.403 -2.030 -7.278 1.00 94.94 97 ASN A O 1
ATOM 748 N N . GLY A 1 98 ? -8.067 -1.716 -9.479 1.00 94.69 98 GLY A N 1
ATOM 749 C CA . GLY A 1 98 ? -9.082 -0.673 -9.636 1.00 94.69 98 GLY A CA 1
ATOM 750 C C . GLY A 1 98 ? -8.741 0.615 -8.889 1.00 94.69 98 GLY A C 1
ATOM 751 O O . GLY A 1 98 ? -9.644 1.311 -8.422 1.00 94.69 98 GLY A O 1
ATOM 752 N N . LEU A 1 99 ? -7.452 0.919 -8.733 1.00 96.19 99 LEU A N 1
ATOM 753 C CA . LEU A 1 99 ? -6.951 2.140 -8.111 1.00 96.19 99 LEU A CA 1
ATOM 754 C C . LEU A 1 99 ? -6.156 2.968 -9.131 1.00 96.19 99 LEU A C 1
ATOM 756 O O . LEU A 1 99 ? -5.438 2.422 -9.963 1.00 96.19 99 LEU A O 1
ATOM 760 N N . ALA A 1 100 ? -6.240 4.292 -9.036 1.00 96.25 100 ALA A N 1
ATOM 761 C CA . ALA A 1 100 ? -5.430 5.226 -9.815 1.00 96.25 100 ALA A CA 1
ATOM 762 C C . ALA A 1 100 ? -4.697 6.199 -8.896 1.00 96.25 100 ALA A C 1
ATOM 764 O O . ALA A 1 100 ? -5.228 6.590 -7.854 1.00 96.25 100 ALA A O 1
ATOM 765 N N . LEU A 1 101 ? -3.495 6.612 -9.302 1.00 96.81 101 LEU A N 1
ATOM 766 C CA . LEU A 1 101 ? -2.759 7.669 -8.619 1.00 96.81 101 LEU A CA 1
ATOM 767 C C . LEU A 1 101 ? -3.546 8.983 -8.714 1.00 96.81 101 LEU A C 1
ATOM 769 O O . LEU A 1 101 ? -3.875 9.423 -9.813 1.00 96.81 101 LEU A O 1
ATOM 773 N N . GLN A 1 102 ? -3.804 9.619 -7.575 1.00 95.31 102 GLN A N 1
ATOM 774 C CA . GLN A 1 102 ? -4.364 10.972 -7.525 1.00 95.31 102 GLN A CA 1
ATOM 775 C C . GLN A 1 102 ? -3.287 12.044 -7.369 1.00 95.31 102 GLN A C 1
ATOM 777 O O . GLN A 1 102 ? -3.428 13.154 -7.870 1.00 95.31 102 GLN A O 1
ATOM 782 N N . GLY A 1 103 ? -2.205 11.715 -6.673 1.00 94.31 103 GLY A N 1
ATOM 783 C CA . GLY A 1 103 ? -1.120 12.642 -6.409 1.00 94.31 103 GLY A CA 1
ATOM 784 C C . GLY A 1 103 ? -0.057 12.003 -5.536 1.00 94.31 103 GLY A C 1
ATOM 785 O O . GLY A 1 103 ? -0.199 10.868 -5.071 1.00 94.31 103 GLY A O 1
ATOM 786 N N . HIS A 1 104 ? 1.023 12.737 -5.325 1.00 94.81 104 HIS A N 1
ATOM 787 C CA . HIS A 1 104 ? 2.055 12.354 -4.381 1.00 94.81 104 HIS A CA 1
ATOM 788 C C . HIS A 1 104 ? 2.681 13.592 -3.753 1.00 94.81 104 HIS A C 1
ATOM 790 O O . HIS A 1 104 ? 2.718 14.656 -4.367 1.00 94.81 104 HIS A O 1
ATOM 796 N N . GLU A 1 105 ? 3.200 13.430 -2.544 1.00 93.25 105 GLU A N 1
ATOM 797 C CA . GLU A 1 105 ? 3.934 14.471 -1.831 1.00 93.25 105 GLU A CA 1
ATOM 798 C C . GLU A 1 105 ? 5.233 13.907 -1.264 1.00 93.25 105 GLU A C 1
ATOM 800 O O . GLU A 1 105 ? 5.320 12.723 -0.935 1.00 93.25 105 GLU A O 1
ATOM 805 N N . ALA A 1 106 ? 6.266 14.741 -1.164 1.00 88.50 106 ALA A N 1
ATOM 806 C CA . ALA A 1 106 ? 7.509 14.341 -0.521 1.00 88.50 106 ALA A CA 1
ATOM 807 C C . ALA A 1 106 ? 7.292 14.215 0.991 1.00 88.50 106 ALA A C 1
ATOM 809 O O . ALA A 1 106 ? 6.703 15.095 1.620 1.00 88.50 106 ALA A O 1
ATOM 810 N N . LEU A 1 107 ? 7.821 13.150 1.595 1.00 81.56 107 LEU A N 1
ATOM 811 C CA . LEU A 1 107 ? 7.899 13.076 3.046 1.00 81.56 107 LEU A CA 1
ATOM 812 C C . LEU A 1 107 ? 8.827 14.187 3.560 1.00 81.56 107 LEU A C 1
ATOM 814 O O . LEU A 1 107 ? 9.868 14.446 2.944 1.00 81.56 107 LEU A O 1
ATOM 818 N N . PRO A 1 108 ? 8.506 14.816 4.707 1.00 74.44 108 PRO A N 1
ATOM 819 C CA . PRO A 1 108 ? 9.410 15.760 5.348 1.00 74.44 108 PRO A CA 1
ATOM 820 C C . PRO A 1 108 ? 10.805 15.152 5.506 1.00 74.44 108 PRO A C 1
ATOM 822 O O . PRO A 1 108 ? 10.932 13.958 5.778 1.00 74.44 108 PRO A O 1
ATOM 825 N N . VAL A 1 109 ? 11.856 15.967 5.384 1.00 64.62 109 VAL A N 1
ATOM 826 C CA . VAL A 1 109 ? 13.255 15.497 5.373 1.00 64.62 109 VAL A CA 1
ATOM 827 C C . VAL A 1 109 ? 13.602 14.597 6.568 1.00 64.62 109 VAL A C 1
ATOM 829 O O . VAL A 1 109 ? 14.357 13.639 6.419 1.00 64.62 109 VAL A O 1
ATOM 832 N N . GLN A 1 110 ? 12.985 14.829 7.735 1.00 64.00 110 GLN A N 1
ATOM 833 C CA . GLN A 1 110 ? 13.158 13.988 8.926 1.00 64.00 110 GLN A CA 1
ATOM 834 C C . GLN A 1 110 ? 12.633 12.543 8.785 1.00 64.00 110 GLN A C 1
ATOM 836 O O . GLN A 1 110 ? 13.022 11.676 9.565 1.00 64.00 110 GLN A O 1
ATOM 841 N N . PHE A 1 111 ? 11.773 12.279 7.802 1.00 62.28 111 PHE A N 1
ATOM 842 C CA . PHE A 1 111 ? 11.182 10.974 7.488 1.00 62.28 111 PHE A CA 1
ATOM 843 C C . PHE A 1 111 ? 11.613 10.447 6.109 1.00 62.28 111 PHE A C 1
ATOM 845 O O . PHE A 1 111 ? 11.259 9.331 5.743 1.00 62.28 111 PHE A O 1
ATOM 852 N N . ALA A 1 112 ? 12.386 11.227 5.345 1.00 51.50 112 ALA A N 1
ATOM 853 C CA . ALA A 1 112 ? 12.741 10.915 3.962 1.00 51.50 112 ALA A CA 1
ATOM 854 C C . ALA A 1 112 ? 13.892 9.901 3.816 1.00 51.50 112 ALA A C 1
ATOM 856 O O . ALA A 1 112 ? 14.045 9.311 2.750 1.00 51.50 112 ALA A O 1
ATOM 857 N N . ALA A 1 113 ? 14.710 9.689 4.854 1.00 52.31 113 ALA A N 1
ATOM 858 C CA . ALA A 1 113 ? 15.916 8.868 4.756 1.00 52.31 113 ALA A CA 1
ATOM 859 C C . ALA A 1 113 ? 15.711 7.434 5.276 1.00 52.31 113 ALA A C 1
ATOM 861 O O . ALA A 1 113 ? 15.474 7.212 6.466 1.00 52.31 113 ALA A O 1
ATOM 862 N N . LYS A 1 114 ? 15.903 6.451 4.385 1.00 46.72 114 LYS A N 1
ATOM 863 C CA . LYS A 1 114 ? 16.139 5.038 4.728 1.00 46.72 114 LYS A CA 1
ATOM 864 C C . LYS A 1 114 ? 17.334 4.973 5.696 1.00 46.72 114 LYS A C 1
ATOM 866 O O . LYS A 1 114 ? 18.385 5.541 5.395 1.00 46.72 114 LYS A O 1
ATOM 871 N N . ARG A 1 115 ? 17.209 4.301 6.856 1.00 51.12 115 ARG A N 1
ATOM 872 C CA . ARG A 1 115 ? 18.394 3.979 7.681 1.00 51.12 115 ARG A CA 1
ATOM 873 C C . ARG A 1 115 ? 19.398 3.245 6.778 1.00 51.12 115 ARG A C 1
ATOM 875 O O . ARG A 1 115 ? 18.988 2.410 5.975 1.00 51.12 115 ARG A O 1
ATOM 882 N N . GLY A 1 116 ? 20.686 3.587 6.870 1.00 41.34 116 GLY A N 1
ATOM 883 C CA . GLY A 1 116 ? 21.745 2.881 6.139 1.00 41.34 116 GLY A CA 1
ATOM 884 C C . GLY A 1 116 ? 21.635 1.358 6.304 1.00 41.34 116 GLY A C 1
ATOM 885 O O . GLY A 1 116 ? 21.029 0.899 7.268 1.00 41.34 116 GLY A O 1
ATOM 886 N N . ASP A 1 117 ? 22.220 0.630 5.351 1.00 38.44 117 ASP A N 1
ATOM 887 C CA . ASP A 1 117 ? 22.166 -0.810 4.998 1.00 38.44 117 ASP A CA 1
ATOM 888 C C . ASP A 1 117 ? 21.874 -1.882 6.088 1.00 38.44 117 ASP A C 1
ATOM 890 O O . ASP A 1 117 ? 21.490 -3.010 5.796 1.00 38.44 117 ASP A O 1
ATOM 894 N N . SER A 1 118 ? 21.951 -1.566 7.378 1.00 41.31 118 SER A N 1
ATOM 895 C CA . SER A 1 118 ? 21.462 -2.428 8.454 1.00 41.31 118 SER A CA 1
ATOM 896 C C . SER A 1 118 ? 19.950 -2.259 8.686 1.00 41.31 118 SER A C 1
ATOM 898 O O . SER A 1 118 ? 19.541 -1.372 9.431 1.00 41.31 118 SER A O 1
ATOM 900 N N . SER A 1 119 ? 19.144 -3.115 8.052 1.00 38.88 119 SER A N 1
ATOM 901 C CA . SER A 1 119 ? 17.804 -3.679 8.385 1.00 38.88 119 SER A CA 1
ATOM 902 C C . SER A 1 119 ? 17.036 -3.325 9.693 1.00 38.88 119 SER A C 1
ATOM 904 O O . SER A 1 119 ? 16.240 -4.123 10.187 1.00 38.88 119 SER A O 1
ATOM 906 N N . ARG A 1 120 ? 17.186 -2.146 10.297 1.00 41.25 120 ARG A N 1
ATOM 907 C CA . ARG A 1 120 ? 16.536 -1.760 11.558 1.00 41.25 120 ARG A CA 1
ATOM 908 C C . ARG A 1 120 ? 15.955 -0.350 11.387 1.00 41.25 120 ARG A C 1
ATOM 910 O O . ARG A 1 120 ? 16.753 0.559 11.296 1.00 41.25 120 ARG A O 1
ATOM 917 N N . GLY A 1 121 ? 14.616 -0.196 11.395 1.00 40.47 121 GLY A N 1
ATOM 918 C CA . GLY A 1 121 ? 13.721 0.981 11.660 1.00 40.47 121 GLY A CA 1
ATOM 919 C C . GLY A 1 121 ? 14.067 2.418 11.183 1.00 40.47 121 GLY A C 1
ATOM 920 O O . GLY A 1 121 ? 14.963 2.578 10.385 1.00 40.47 121 GLY A O 1
ATOM 921 N N . PHE A 1 122 ? 13.416 3.477 11.730 1.00 42.44 122 PHE A N 1
ATOM 922 C CA . PHE A 1 122 ? 13.727 4.944 11.611 1.00 42.44 122 PHE A CA 1
ATOM 923 C C . PHE A 1 122 ? 14.114 5.592 12.971 1.00 42.44 122 PHE A C 1
ATOM 925 O O . PHE A 1 122 ? 13.686 5.078 14.005 1.00 42.44 122 PHE A O 1
ATOM 932 N N . TYR A 1 123 ? 14.971 6.628 13.024 1.00 42.03 123 TYR A N 1
ATOM 933 C CA . TYR A 1 123 ? 15.452 7.209 14.300 1.00 42.03 123 TYR A CA 1
ATOM 934 C C . TYR A 1 123 ? 14.318 7.727 15.202 1.00 42.03 123 TYR A C 1
ATOM 936 O O . TYR A 1 123 ? 13.315 8.259 14.739 1.00 42.03 123 TYR A O 1
ATOM 944 N N . ARG A 1 124 ? 14.542 7.601 16.516 1.00 37.22 124 ARG A N 1
ATOM 945 C CA . ARG A 1 124 ? 13.855 8.339 17.582 1.00 37.22 124 ARG A CA 1
ATOM 946 C C . ARG A 1 124 ? 14.455 9.748 17.615 1.00 37.22 124 ARG A C 1
ATOM 948 O O . ARG A 1 124 ? 15.668 9.868 17.774 1.00 37.22 124 ARG A O 1
ATOM 955 N N . LEU A 1 125 ? 13.633 10.790 17.508 1.00 41.72 125 LEU A N 1
ATOM 956 C CA . LEU A 1 125 ? 14.052 12.132 17.913 1.00 41.72 125 LEU A CA 1
ATOM 957 C C . LEU A 1 125 ? 14.219 12.121 19.437 1.00 41.72 125 LEU A C 1
ATOM 959 O O . LEU A 1 125 ? 13.250 11.910 20.164 1.00 41.72 125 LEU A O 1
ATOM 963 N N . SER A 1 126 ? 15.445 12.305 19.931 1.00 37.59 126 SER A N 1
ATOM 964 C CA . SER A 1 126 ? 15.608 12.915 21.247 1.00 37.59 126 SER A CA 1
ATOM 965 C C . SER A 1 126 ? 15.322 14.408 21.093 1.00 37.59 126 SER A C 1
ATOM 967 O O . SER A 1 126 ? 15.639 15.013 20.069 1.00 37.59 126 SER A O 1
ATOM 969 N N . SER A 1 127 ? 14.731 15.012 22.116 1.00 35.03 127 SER A N 1
ATOM 970 C CA . SER A 1 127 ? 14.395 16.440 22.212 1.00 35.03 127 SER A CA 1
ATOM 971 C C . SER A 1 127 ? 15.597 17.397 22.101 1.00 35.03 127 SER A C 1
ATOM 973 O O . SER A 1 127 ? 15.427 18.610 22.156 1.00 35.03 127 SER A O 1
ATOM 975 N N . SER A 1 128 ? 16.816 16.886 21.915 1.00 40.53 128 SER A N 1
ATOM 976 C CA . SER A 1 128 ? 18.037 17.673 21.757 1.00 40.53 128 SER A CA 1
ATOM 977 C C . SER A 1 128 ? 18.511 17.629 20.299 1.00 40.53 128 SER A C 1
ATOM 979 O O . SER A 1 128 ? 19.208 16.698 19.892 1.00 40.53 128 SER A O 1
ATOM 981 N N . GLY A 1 129 ? 18.136 18.638 19.511 1.00 39.78 129 GLY A N 1
ATOM 982 C CA . GLY A 1 129 ? 18.433 18.775 18.080 1.00 39.78 129 GLY A CA 1
ATOM 983 C C . GLY A 1 129 ? 19.918 18.907 17.711 1.00 39.78 129 GLY A C 1
ATOM 984 O O . GLY A 1 129 ? 20.343 19.944 17.207 1.00 39.78 129 GLY A O 1
ATOM 985 N N . LYS A 1 130 ? 20.720 17.855 17.899 1.00 32.78 130 LYS A N 1
ATOM 986 C CA . LYS A 1 130 ? 22.089 17.784 17.372 1.00 32.78 130 LYS A CA 1
ATOM 987 C C . LYS A 1 130 ? 22.136 16.902 16.123 1.00 32.78 130 LYS A C 1
ATOM 989 O O . LYS A 1 130 ? 22.048 15.680 16.196 1.00 32.78 130 LYS A O 1
ATOM 994 N N . ARG A 1 131 ? 22.277 17.570 14.971 1.00 37.50 131 ARG A N 1
ATOM 995 C CA . ARG A 1 131 ? 22.577 16.982 13.656 1.00 37.50 131 ARG A CA 1
ATOM 996 C C . ARG A 1 131 ? 23.932 16.282 13.715 1.00 37.50 131 ARG A C 1
ATOM 998 O O . ARG A 1 131 ? 24.904 16.899 14.141 1.00 37.50 131 ARG A O 1
ATOM 1005 N N . ASN A 1 132 ? 24.002 15.035 13.257 1.00 33.47 132 ASN A N 1
ATOM 1006 C CA . ASN A 1 132 ? 25.272 14.348 13.048 1.00 33.47 132 ASN A CA 1
ATOM 1007 C C . ASN A 1 132 ? 25.423 13.906 11.591 1.00 33.47 132 ASN A C 1
ATOM 1009 O O . ASN A 1 132 ? 24.440 13.648 10.902 1.00 33.47 132 ASN A O 1
ATOM 1013 N N . ARG A 1 133 ? 26.686 13.927 11.162 1.00 33.75 133 ARG A N 1
ATOM 1014 C CA . ARG A 1 133 ? 27.203 13.958 9.790 1.00 33.75 133 ARG A CA 1
ATOM 1015 C C . ARG A 1 133 ? 26.614 12.935 8.817 1.00 33.75 133 ARG A C 1
ATOM 1017 O O . ARG A 1 133 ? 26.446 11.761 9.124 1.00 33.75 133 ARG A O 1
ATOM 1024 N N . GLU A 1 134 ? 26.462 13.448 7.603 1.00 34.75 134 GLU A N 1
ATOM 1025 C CA . GLU A 1 134 ? 26.291 12.786 6.315 1.00 34.75 134 GLU A CA 1
ATOM 1026 C C . GLU A 1 134 ? 27.270 11.609 6.143 1.00 34.75 134 GLU A C 1
ATOM 1028 O O . GLU A 1 134 ? 28.487 11.790 6.053 1.00 34.75 134 GLU A O 1
ATOM 1033 N N . THR A 1 135 ? 26.742 10.385 6.116 1.00 32.41 135 THR A N 1
ATOM 1034 C CA . THR A 1 135 ? 27.489 9.197 5.704 1.00 32.41 135 THR A CA 1
ATOM 1035 C C . THR A 1 135 ? 27.288 8.984 4.206 1.00 32.41 135 THR A C 1
ATOM 1037 O O . THR A 1 135 ? 26.195 8.682 3.729 1.00 32.41 135 THR A O 1
ATOM 1040 N N . LYS A 1 136 ? 28.373 9.160 3.446 1.00 31.83 136 LYS A N 1
ATOM 1041 C CA . LYS A 1 136 ? 28.464 8.789 2.030 1.00 31.83 136 LYS A CA 1
ATOM 1042 C C . LYS A 1 136 ? 28.220 7.281 1.883 1.00 31.83 136 LYS A C 1
ATOM 1044 O O . LYS A 1 136 ? 28.909 6.501 2.534 1.00 31.83 136 LYS A O 1
ATOM 1049 N N . GLY A 1 137 ? 27.278 6.884 1.021 1.00 29.66 137 GLY A N 1
ATOM 1050 C CA . GLY A 1 137 ? 27.132 5.487 0.576 1.00 29.66 137 GLY A CA 1
ATOM 1051 C C . GLY A 1 137 ? 25.713 4.916 0.454 1.00 29.66 137 GLY A C 1
ATOM 1052 O O . GLY A 1 137 ? 25.579 3.753 0.095 1.00 29.66 137 GLY A O 1
ATOM 1053 N N . GLY A 1 138 ? 24.650 5.677 0.728 1.00 36.16 138 GLY A N 1
ATOM 1054 C CA . GLY A 1 138 ? 23.268 5.228 0.499 1.00 36.16 138 GLY A CA 1
ATOM 1055 C C . GLY A 1 138 ? 22.667 5.894 -0.735 1.00 36.16 138 GLY A C 1
ATOM 1056 O O . GLY A 1 138 ? 22.887 7.084 -0.937 1.00 36.16 138 GLY A O 1
ATOM 1057 N N . HIS A 1 139 ? 21.893 5.164 -1.542 1.00 40.62 139 HIS A N 1
ATOM 1058 C CA . HIS A 1 139 ? 21.046 5.754 -2.583 1.00 40.62 139 HIS A CA 1
ATOM 1059 C C . HIS A 1 139 ? 20.035 6.700 -1.909 1.00 40.62 139 HIS A C 1
ATOM 1061 O O . HIS A 1 139 ? 18.983 6.271 -1.434 1.00 40.62 139 HIS A O 1
ATOM 1067 N N . GLY A 1 140 ? 20.408 7.974 -1.777 1.00 47.69 140 GLY A N 1
ATOM 1068 C CA . GLY A 1 140 ? 19.627 9.035 -1.150 1.00 47.69 140 GLY A CA 1
ATOM 1069 C C . GLY A 1 140 ? 18.477 9.461 -2.051 1.00 47.69 140 GLY A C 1
ATOM 1070 O O . GLY A 1 140 ? 18.526 10.524 -2.659 1.00 47.69 140 GLY A O 1
ATOM 1071 N N . GLY A 1 141 ? 17.468 8.605 -2.185 1.00 62.38 141 GLY A N 1
ATOM 1072 C CA . GLY A 1 141 ? 16.220 8.956 -2.848 1.00 62.38 141 GLY A CA 1
ATOM 1073 C C . GLY A 1 141 ? 15.325 9.776 -1.920 1.00 62.38 141 GLY A C 1
ATOM 1074 O O . GLY A 1 141 ? 15.255 9.516 -0.720 1.00 62.38 141 GLY A O 1
ATOM 1075 N N . THR A 1 142 ? 14.608 10.754 -2.470 1.00 77.50 142 THR A N 1
ATOM 1076 C CA . THR A 1 142 ? 13.481 11.384 -1.775 1.00 77.50 142 THR A CA 1
ATOM 1077 C C . THR A 1 142 ? 12.377 10.343 -1.600 1.00 77.50 142 THR A C 1
ATOM 1079 O O . THR A 1 142 ? 11.942 9.731 -2.580 1.00 77.50 142 THR A O 1
ATOM 1082 N N . SER A 1 143 ? 11.931 10.127 -0.362 1.00 85.19 143 SER A N 1
ATOM 1083 C CA . SER A 1 143 ? 10.736 9.325 -0.108 1.00 85.19 143 SER A CA 1
ATOM 1084 C C . SER A 1 143 ? 9.480 10.169 -0.294 1.00 85.19 143 SER A C 1
ATOM 1086 O O . SER A 1 143 ? 9.430 11.309 0.162 1.00 85.19 143 SER A O 1
ATOM 1088 N N . CYS A 1 144 ? 8.457 9.588 -0.913 1.00 92.00 144 CYS A N 1
ATOM 1089 C CA . CYS A 1 144 ? 7.173 10.223 -1.178 1.00 92.00 144 CYS A CA 1
ATOM 1090 C C . CYS A 1 144 ? 6.014 9.378 -0.634 1.00 92.00 144 CYS A C 1
ATOM 1092 O O . CYS A 1 144 ? 6.124 8.153 -0.543 1.00 92.00 144 CYS A O 1
ATOM 1094 N N . LEU A 1 145 ? 4.899 10.034 -0.314 1.00 94.88 145 LEU A N 1
ATOM 1095 C CA . LEU A 1 145 ? 3.594 9.417 -0.095 1.00 94.88 145 LEU A CA 1
ATOM 1096 C C . LEU A 1 145 ? 2.820 9.449 -1.408 1.00 94.88 145 LEU A C 1
ATOM 1098 O O . LEU A 1 145 ? 2.497 10.521 -1.911 1.00 94.88 145 LEU A O 1
ATOM 1102 N N . TYR A 1 146 ? 2.530 8.278 -1.965 1.00 96.88 146 TYR A N 1
ATOM 1103 C CA . TYR A 1 146 ? 1.740 8.130 -3.183 1.00 96.88 146 TYR A CA 1
ATOM 1104 C C . TYR A 1 146 ? 0.295 7.810 -2.817 1.00 96.88 146 TYR A C 1
ATOM 1106 O O . TYR A 1 146 ? 0.045 6.786 -2.182 1.00 96.88 146 TYR A O 1
ATOM 1114 N N . ARG A 1 147 ? -0.645 8.674 -3.211 1.00 97.62 147 ARG A N 1
ATOM 1115 C CA . ARG A 1 147 ? -2.075 8.546 -2.903 1.00 97.62 147 ARG A CA 1
ATOM 1116 C C . ARG A 1 147 ? -2.826 7.928 -4.077 1.00 97.62 147 ARG A C 1
ATOM 1118 O O . ARG A 1 147 ? -2.771 8.452 -5.191 1.00 97.62 147 ARG A O 1
ATOM 1125 N N . PHE A 1 148 ? -3.573 6.861 -3.812 1.00 97.56 148 PHE A N 1
ATOM 1126 C CA . PHE A 1 148 ? -4.364 6.138 -4.800 1.00 97.56 148 PHE A CA 1
ATOM 1127 C C . PHE A 1 148 ? -5.824 6.046 -4.382 1.00 97.56 148 PHE A C 1
ATOM 1129 O O . PHE A 1 148 ? -6.125 5.631 -3.266 1.00 97.56 148 PHE A O 1
ATOM 1136 N N . SER A 1 149 ? -6.732 6.340 -5.303 1.00 96.25 149 SER A N 1
ATOM 1137 C CA . SER A 1 149 ? -8.175 6.250 -5.065 1.00 96.25 149 SER A CA 1
ATOM 1138 C C . SER A 1 149 ? -8.834 5.329 -6.075 1.00 96.25 149 SER A C 1
ATOM 1140 O O . SER A 1 149 ? -8.255 5.008 -7.115 1.00 96.25 149 SER A O 1
ATOM 1142 N N . ARG A 1 150 ? -10.053 4.886 -5.760 1.00 94.56 150 ARG A N 1
ATOM 1143 C CA . ARG A 1 150 ? -10.817 3.987 -6.629 1.00 94.56 150 ARG A CA 1
ATOM 1144 C C . ARG A 1 150 ? -11.019 4.608 -8.007 1.00 94.56 150 ARG A C 1
ATOM 1146 O O . ARG A 1 150 ? -11.518 5.721 -8.132 1.00 94.56 150 ARG A O 1
ATOM 1153 N N . SER A 1 151 ? -10.657 3.848 -9.028 1.00 92.81 151 SER A N 1
ATOM 1154 C CA . SER A 1 151 ? -10.863 4.175 -10.430 1.00 92.81 151 SER A CA 1
ATOM 1155 C C . SER A 1 151 ? -11.040 2.873 -11.214 1.00 92.81 151 SER A C 1
ATOM 1157 O O . SER A 1 151 ? -10.052 2.250 -11.607 1.00 92.81 151 SER A O 1
ATOM 1159 N N . PRO A 1 152 ? -12.289 2.428 -11.445 1.00 82.69 152 PRO A N 1
ATOM 1160 C CA . PRO A 1 152 ? -12.561 1.259 -12.283 1.00 82.69 152 PRO A CA 1
ATOM 1161 C C . PRO A 1 152 ? -11.968 1.399 -13.695 1.00 82.69 152 PRO A C 1
ATOM 1163 O O . PRO A 1 152 ? -11.419 0.443 -14.236 1.00 82.69 152 PRO A O 1
ATOM 1166 N N . ALA A 1 153 ? -11.972 2.623 -14.235 1.00 89.00 153 ALA A N 1
ATOM 1167 C CA . ALA A 1 153 ? -11.398 2.949 -15.539 1.00 89.00 153 ALA A CA 1
ATOM 1168 C C . ALA A 1 153 ? -9.876 2.720 -15.617 1.00 89.00 153 ALA A C 1
ATOM 1170 O O . ALA A 1 153 ? -9.343 2.511 -16.705 1.00 89.00 153 ALA A O 1
ATOM 1171 N N . ALA A 1 154 ? -9.158 2.733 -14.486 1.00 87.25 154 ALA A N 1
ATOM 1172 C CA . ALA A 1 154 ? -7.710 2.522 -14.472 1.00 87.25 154 ALA A CA 1
ATOM 1173 C C . ALA A 1 154 ? -7.321 1.118 -14.952 1.00 87.25 154 ALA A C 1
ATOM 1175 O O . ALA A 1 154 ? -6.364 0.967 -15.712 1.00 87.25 154 ALA A O 1
ATOM 1176 N N . MET A 1 155 ? -8.087 0.102 -14.545 1.00 87.75 155 MET A N 1
ATOM 1177 C CA . MET A 1 155 ? -7.891 -1.272 -15.005 1.00 87.75 155 MET A CA 1
ATOM 1178 C C . MET A 1 155 ? -8.117 -1.371 -16.515 1.00 87.75 155 MET A C 1
ATOM 1180 O O . MET A 1 155 ? -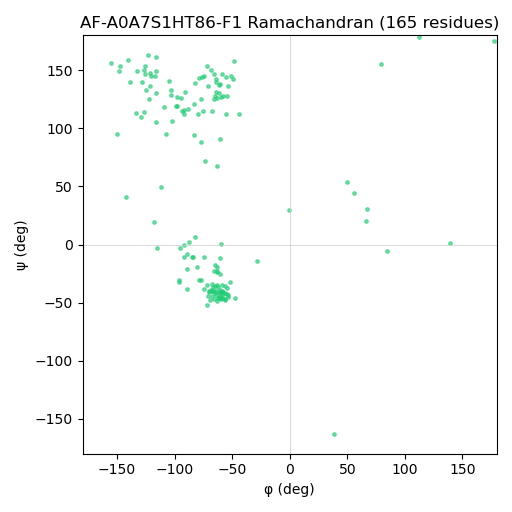7.301 -1.936 -17.238 1.00 87.75 155 MET A O 1
ATOM 1184 N N . GLU A 1 156 ? -9.223 -0.809 -16.999 1.00 87.56 156 GLU A N 1
ATOM 1185 C CA . GLU A 1 156 ? -9.586 -0.857 -18.416 1.00 87.56 156 GLU A CA 1
ATOM 1186 C C . GLU A 1 156 ? -8.530 -0.172 -19.287 1.00 87.56 156 GLU A C 1
ATOM 1188 O O . GLU A 1 156 ? -8.084 -0.751 -20.278 1.00 87.56 156 GLU A O 1
ATOM 1193 N N . ALA A 1 157 ? -8.064 1.010 -18.874 1.00 86.75 157 ALA A N 1
ATOM 1194 C CA . ALA A 1 157 ? -6.996 1.734 -19.553 1.00 86.75 157 ALA A CA 1
ATOM 1195 C C . ALA A 1 157 ? -5.695 0.915 -19.615 1.00 86.75 157 ALA A C 1
ATOM 1197 O O . ALA A 1 157 ? -5.070 0.832 -20.673 1.00 86.75 157 ALA A O 1
ATOM 1198 N N . LEU A 1 158 ? -5.310 0.251 -18.519 1.00 87.00 158 LEU A N 1
ATOM 1199 C CA . LEU A 1 158 ? -4.127 -0.614 -18.492 1.00 87.00 158 LEU A CA 1
ATOM 1200 C C . LEU A 1 158 ? -4.275 -1.815 -19.441 1.00 87.00 158 LEU A C 1
ATOM 1202 O O . LEU A 1 158 ? -3.343 -2.163 -20.167 1.00 87.00 158 LEU A O 1
ATOM 1206 N N . LEU A 1 159 ? -5.443 -2.460 -19.455 1.00 85.06 159 LEU A N 1
ATOM 1207 C CA . LEU A 1 159 ? -5.712 -3.591 -20.346 1.00 85.06 159 LEU A CA 1
ATOM 1208 C C . LEU A 1 159 ? -5.691 -3.174 -21.823 1.00 85.06 159 LEU A C 1
ATOM 1210 O O . LEU A 1 159 ? -5.222 -3.944 -22.659 1.00 85.06 159 LEU A O 1
ATOM 1214 N N . GLN A 1 160 ? -6.160 -1.967 -22.149 1.00 86.50 160 GLN A N 1
ATOM 1215 C CA . GLN A 1 160 ? -6.089 -1.414 -23.504 1.00 86.50 160 GLN A CA 1
ATOM 1216 C C . GLN A 1 160 ? -4.647 -1.114 -23.924 1.00 86.50 160 GLN A C 1
ATOM 1218 O O . GLN A 1 160 ? -4.251 -1.493 -25.024 1.00 86.50 160 GLN A O 1
ATOM 1223 N N . GLN A 1 161 ? -3.842 -0.513 -23.042 1.00 83.38 161 GLN A N 1
ATOM 1224 C CA . GLN A 1 161 ? -2.423 -0.246 -23.306 1.00 83.38 161 GLN A CA 1
ATOM 1225 C C . GLN A 1 161 ? -1.644 -1.530 -23.616 1.00 83.38 161 GLN A C 1
ATOM 1227 O O . GLN A 1 161 ? -0.878 -1.571 -24.572 1.00 83.38 16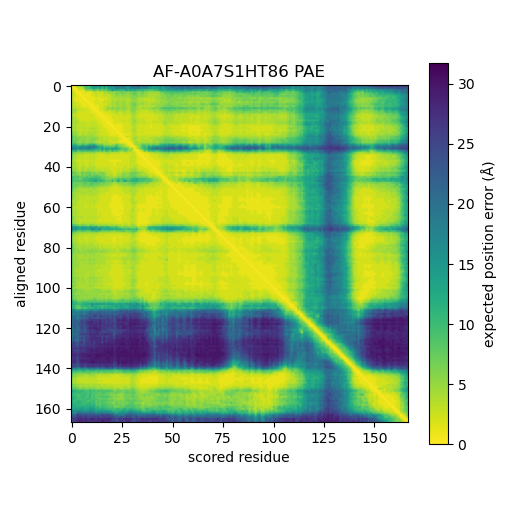1 GLN A O 1
ATOM 1232 N N . ASN A 1 162 ? -1.892 -2.607 -22.865 1.00 81.50 162 ASN A N 1
ATOM 1233 C CA . ASN A 1 162 ? -1.212 -3.891 -23.067 1.00 81.50 162 ASN A CA 1
ATOM 1234 C C . ASN A 1 162 ? -1.698 -4.676 -24.302 1.00 81.50 162 ASN A C 1
ATOM 1236 O O . ASN A 1 162 ? -1.089 -5.682 -24.658 1.00 81.50 162 ASN A O 1
ATOM 1240 N N . ARG A 1 163 ? -2.802 -4.258 -24.938 1.00 77.44 163 ARG A N 1
ATOM 1241 C CA . ARG A 1 163 ? -3.319 -4.858 -26.182 1.00 77.44 163 ARG A CA 1
ATOM 1242 C C . ARG A 1 163 ? -2.787 -4.183 -27.446 1.00 77.44 163 ARG A C 1
ATOM 1244 O O . ARG A 1 163 ? -3.004 -4.723 -28.529 1.00 77.44 163 ARG A O 1
ATOM 1251 N N . ALA A 1 164 ? -2.127 -3.029 -27.339 1.00 59.19 164 ALA A N 1
ATOM 1252 C CA . ALA A 1 164 ? -1.535 -2.377 -28.499 1.00 59.19 164 ALA A CA 1
ATOM 1253 C C . ALA A 1 164 ? -0.399 -3.256 -29.065 1.00 59.19 164 ALA A C 1
ATOM 1255 O O . ALA A 1 164 ? 0.470 -3.678 -28.297 1.00 59.19 164 ALA A O 1
ATOM 1256 N N . PRO A 1 165 ? -0.396 -3.576 -30.373 1.00 51.56 165 PRO A N 1
ATOM 1257 C CA . PRO A 1 165 ? 0.697 -4.330 -30.973 1.00 51.56 165 PRO A CA 1
ATOM 1258 C C . PRO A 1 165 ? 2.005 -3.546 -30.818 1.00 51.56 165 PRO A C 1
ATOM 1260 O O . PRO A 1 165 ? 2.021 -2.326 -30.984 1.00 51.56 165 PRO A O 1
ATOM 1263 N N . LEU A 1 166 ? 3.088 -4.257 -30.488 1.00 54.38 166 LEU A N 1
ATOM 1264 C CA . LEU A 1 166 ? 4.447 -3.717 -30.538 1.00 54.38 166 LEU A CA 1
ATOM 1265 C C . LEU A 1 166 ? 4.682 -3.194 -31.964 1.00 54.38 166 LEU A C 1
ATOM 1267 O O . LEU A 1 166 ? 4.648 -3.989 -32.905 1.00 54.38 166 LEU A O 1
ATOM 1271 N N . GLN A 1 167 ? 4.819 -1.874 -32.111 1.00 46.84 167 GLN A N 1
ATOM 1272 C CA . GLN A 1 167 ? 5.258 -1.246 -33.361 1.00 46.84 167 GLN A CA 1
ATOM 1273 C C . GLN A 1 167 ? 6.751 -1.475 -33.576 1.00 46.84 167 GLN A C 1
ATOM 1275 O O . GLN A 1 167 ? 7.497 -1.444 -32.569 1.00 46.84 167 GLN A O 1
#

Foldseek 3Di:
DVVVVVVQVPDPPHDDDPPQDLLANCVRVDPDAADQEAEDEAQDPLDPDLARRLVSLLSNLLNCQNRHDPDDRRWYKYKDFPVSCVSSVNQLSNLLNQKHWPDKDFDPPQRQDDDPPPPDDHDDDDPDPDDDDDDPDDPRTTIMITIIHGHPVSNVVSVVVVPDDDD

Nearest PDB structures (foldseek):
  7dsu-assembly1_A  TM=6.406E-01  e=2.749E-01  Mycoplasmopsis bovis
  8v87-assembly1_q  TM=5.270E-01  e=3.974E-01  Saccharomyces cerevisiae BY4741
  8g72-assembly1_B  TM=2.907E-01  e=9.132E+00  Severe acute respiratory syndrome coronavirus 2

Solvent-accessible surface area (backbone atoms only — not comparable to full-atom values): 10052 Å² total; per-residue (Å²): 115,65,69,61,53,55,54,44,64,70,36,93,89,48,84,85,81,78,93,68,48,64,60,44,37,60,78,64,70,43,87,85,65,61,30,58,65,47,78,45,76,62,77,65,77,87,57,100,42,63,67,60,32,29,48,51,52,29,40,25,38,58,30,44,54,81,34,39,36,89,72,92,81,21,30,44,31,41,32,37,36,57,66,52,42,61,73,36,41,44,69,59,36,30,10,77,45,30,18,33,80,77,50,71,47,73,45,59,75,93,72,20,66,78,56,64,96,65,96,61,77,76,88,79,85,64,97,67,91,73,89,76,81,88,75,89,87,63,93,84,49,65,19,28,40,40,34,26,28,84,26,69,63,36,29,55,53,52,55,53,62,73,65,56,76,90,125

Organism: NCBI:txid73025

Sequence (167 aa):
MEANVSFLQQQPQAQVRHGVNATQLGAALGPPQRFDEIHFMHPHTGREDLRRNAALVAHFFASAAPLLAPGGGAAVVVALLKDQYERWRIPEMAALNGLALQGHEALPVQFAAKRGDSSRGFYRLSSSGKRNRETKGGHGGTSCLYRFSRSPAAMEALLQQNRAPLQ

Mean predicted aligned error: 9.91 Å